Protein AF-A0A2N2RAG8-F1 (afdb_monomer)

Radius of gyration: 24.8 Å; Cα contacts (8 Å, |Δi|>4): 8; chains: 1; bounding box: 62×16×60 Å

pLDDT: mean 79.49, std 15.03, range [42.59, 96.12]

Secondary structure (DSSP, 8-state):
------HHHHHSGGG-HHHHHHHHHHHHHHHHHHHHHHHHHHHHHHHHHHHHHHHHHHHH--

Foldseek 3Di:
DPDPPDPCCVCPVVNCNCVVCVVVVVVVVVVVVVVVVVVVVVVVVVVVVVVVVVVVVVVVVD

Solvent-accessible surface area (backbone atoms only — not comparable to full-atom values): 3649 Å² total; per-residue (Å²): 132,91,74,90,83,51,76,64,54,67,51,46,47,92,75,48,23,61,59,54,54,47,52,53,48,50,50,52,47,57,66,47,48,56,58,53,52,50,53,52,51,52,53,52,52,51,54,52,50,55,51,49,52,56,51,51,58,54,63,75,75,108

Sequence (62 aa):
MIHWNSFSDFVAMGGYGFYVWGSFGATVLIMAIEPIVVARNRKATIARLKRQLRAETRNTAE

Mean predicted aligned error: 10.47 Å

Structure (mmCIF, N/CA/C/O backbone):
data_AF-A0A2N2RAG8-F1
#
_entry.id   AF-A0A2N2RAG8-F1
#
loop_
_atom_site.group_PDB
_atom_site.id
_atom_site.type_symbol
_atom_site.label_atom_id
_atom_site.label_alt_id
_atom_site.label_comp_id
_atom_site.label_asym_id
_atom_site.label_entity_id
_atom_site.label_seq_id
_atom_site.pdbx_PDB_ins_code
_atom_site.Cartn_x
_atom_site.Cartn_y
_atom_site.Cartn_z
_atom_site.occupancy
_atom_site.B_iso_or_equiv
_atom_site.auth_seq_id
_atom_site.auth_comp_id
_atom_site.auth_asym_id
_atom_site.auth_atom_id
_atom_site.pdbx_PDB_model_num
ATOM 1 N N . MET A 1 1 ? 32.861 1.841 -24.064 1.00 42.59 1 MET A N 1
ATOM 2 C CA . MET A 1 1 ? 32.198 1.879 -22.744 1.00 42.59 1 MET A CA 1
ATOM 3 C C . MET A 1 1 ? 30.717 2.072 -22.994 1.00 42.59 1 MET A C 1
ATOM 5 O O . MET A 1 1 ? 30.358 3.066 -23.607 1.00 42.59 1 MET A O 1
ATOM 9 N N . ILE A 1 2 ? 29.874 1.100 -22.642 1.00 51.12 2 ILE A N 1
ATOM 10 C CA . ILE A 1 2 ? 28.422 1.241 -22.818 1.00 51.12 2 ILE A CA 1
ATOM 11 C C . ILE A 1 2 ? 27.933 2.123 -21.672 1.00 51.12 2 ILE A C 1
ATOM 13 O O . ILE A 1 2 ? 27.904 1.700 -20.519 1.00 51.12 2 ILE A O 1
ATOM 17 N N . HIS A 1 3 ? 27.656 3.382 -21.993 1.00 53.00 3 HIS A N 1
ATOM 18 C CA . HIS A 1 3 ? 27.098 4.343 -21.055 1.00 53.00 3 HIS A CA 1
ATOM 19 C C . HIS A 1 3 ? 25.602 4.050 -20.922 1.00 53.00 3 HIS A C 1
ATOM 21 O O . HIS A 1 3 ? 24.847 4.188 -21.880 1.00 53.00 3 HIS A O 1
ATOM 27 N N . TRP A 1 4 ? 25.187 3.623 -19.732 1.00 49.53 4 TRP A N 1
ATOM 28 C CA . TRP A 1 4 ? 23.790 3.569 -19.311 1.00 49.53 4 TRP A CA 1
ATOM 29 C C . TRP A 1 4 ? 23.244 5.002 -19.241 1.00 49.53 4 TRP A C 1
ATOM 31 O O . TRP A 1 4 ? 23.418 5.680 -18.232 1.00 49.53 4 TRP A O 1
ATOM 41 N N . ASN A 1 5 ? 22.652 5.499 -20.330 1.00 54.94 5 ASN A N 1
ATOM 42 C CA . ASN A 1 5 ? 22.324 6.922 -20.460 1.00 54.94 5 ASN A CA 1
ATOM 43 C C . ASN A 1 5 ? 20.887 7.281 -20.047 1.00 54.94 5 ASN A C 1
ATOM 45 O O . ASN A 1 5 ? 20.542 8.460 -20.055 1.00 54.94 5 ASN A O 1
ATOM 49 N N . SER A 1 6 ? 20.016 6.322 -19.701 1.00 62.50 6 SER A N 1
ATOM 50 C CA . SER A 1 6 ? 18.640 6.653 -19.304 1.00 62.50 6 SER A CA 1
ATOM 51 C C . SER A 1 6 ? 17.911 5.549 -18.537 1.00 62.50 6 SER A C 1
ATOM 53 O O . SER A 1 6 ? 17.942 4.379 -18.905 1.00 62.50 6 SER A O 1
ATOM 55 N N . PHE A 1 7 ? 17.139 5.956 -17.522 1.00 58.84 7 PHE A N 1
ATOM 56 C CA . PHE A 1 7 ? 16.145 5.126 -16.819 1.00 58.84 7 PHE A CA 1
ATOM 57 C C . PHE A 1 7 ? 15.122 4.505 -17.795 1.00 58.84 7 PHE A C 1
ATOM 59 O O . PHE A 1 7 ? 14.599 3.418 -17.563 1.00 58.84 7 PHE A O 1
ATOM 66 N N . SER A 1 8 ? 14.901 5.175 -18.932 1.00 58.78 8 SER A N 1
ATOM 67 C CA . SER A 1 8 ? 14.076 4.701 -20.045 1.00 58.78 8 SER A CA 1
ATOM 68 C C . SER A 1 8 ? 14.594 3.399 -20.666 1.00 58.78 8 SER A C 1
ATOM 70 O O . SER A 1 8 ? 13.775 2.550 -20.993 1.00 58.78 8 SER A O 1
ATOM 72 N N . ASP A 1 9 ? 15.911 3.177 -20.766 1.00 61.97 9 ASP A N 1
ATOM 73 C CA . ASP A 1 9 ? 16.470 1.925 -21.313 1.00 61.97 9 ASP A CA 1
ATOM 74 C C . ASP A 1 9 ? 16.323 0.747 -20.337 1.00 61.97 9 ASP A C 1
ATOM 76 O O . ASP A 1 9 ? 16.213 -0.400 -20.760 1.00 61.97 9 ASP A O 1
ATOM 80 N N . PHE A 1 10 ? 16.249 1.016 -19.028 1.00 61.38 10 PHE A N 1
ATOM 81 C CA . PHE A 1 10 ? 15.986 -0.001 -17.997 1.00 61.38 10 PHE A CA 1
ATOM 82 C C . PHE A 1 10 ? 14.522 -0.468 -18.026 1.00 61.38 10 PHE A C 1
ATOM 84 O O . PHE A 1 10 ? 14.225 -1.643 -17.817 1.00 61.38 10 PHE A O 1
ATOM 91 N N . VAL A 1 11 ? 13.593 0.454 -18.293 1.00 62.97 11 VAL A N 1
ATOM 92 C CA . VAL A 1 11 ? 12.154 0.161 -18.412 1.00 62.97 11 VAL A CA 1
ATOM 93 C C . VAL A 1 11 ? 11.801 -0.363 -19.807 1.00 62.97 11 VAL A C 1
ATOM 95 O O . VAL A 1 11 ? 10.859 -1.138 -19.955 1.00 62.97 11 VAL A O 1
ATOM 98 N N . ALA A 1 12 ? 12.571 0.001 -20.829 1.00 61.44 12 ALA A N 1
ATOM 99 C CA . ALA A 1 12 ? 12.346 -0.386 -22.215 1.00 61.44 12 ALA A CA 1
ATOM 100 C C . ALA A 1 12 ? 13.405 -1.358 -22.757 1.00 61.44 12 ALA A C 1
ATOM 102 O O . ALA A 1 12 ? 13.571 -1.409 -23.972 1.00 61.44 12 ALA A O 1
ATOM 103 N N . MET A 1 13 ? 14.076 -2.147 -21.897 1.00 61.19 13 MET A N 1
ATOM 104 C CA . MET A 1 13 ? 15.025 -3.213 -22.278 1.00 61.19 13 MET A CA 1
ATOM 105 C C . MET A 1 13 ? 14.405 -4.119 -23.361 1.00 61.19 13 MET A C 1
ATOM 107 O O . MET A 1 13 ? 13.687 -5.072 -23.058 1.00 61.19 13 MET A O 1
ATOM 111 N N . GLY A 1 14 ? 14.595 -3.772 -24.636 1.00 61.25 14 GLY A N 1
ATOM 112 C CA . GLY A 1 14 ? 14.133 -4.516 -25.810 1.00 61.25 14 GLY A CA 1
ATOM 113 C C . GLY A 1 14 ? 12.658 -4.956 -25.828 1.00 61.25 14 GLY A C 1
ATOM 114 O O . GLY A 1 14 ? 12.365 -5.966 -26.456 1.00 61.25 14 GLY A O 1
ATOM 115 N N . GLY A 1 15 ? 11.742 -4.269 -25.129 1.00 63.34 15 GLY A N 1
ATOM 116 C CA . GLY A 1 15 ? 10.310 -4.626 -25.070 1.00 63.34 15 GLY A CA 1
ATOM 117 C C . GLY A 1 15 ? 9.868 -5.524 -23.899 1.00 63.34 15 GLY A C 1
ATOM 118 O O . GLY A 1 15 ? 8.669 -5.744 -23.733 1.00 63.34 15 GLY A O 1
ATOM 119 N N . TYR A 1 16 ? 10.783 -5.985 -23.036 1.00 64.75 16 TYR A N 1
ATOM 120 C CA . TYR A 1 16 ? 10.460 -6.881 -21.908 1.00 64.75 16 TYR A CA 1
ATOM 121 C C . TYR A 1 16 ? 10.215 -6.185 -20.563 1.00 64.75 16 TYR A C 1
ATOM 123 O O . TYR A 1 16 ? 9.700 -6.810 -19.634 1.00 64.75 16 TYR A O 1
ATOM 131 N N . GLY A 1 17 ? 10.543 -4.900 -20.416 1.00 68.69 17 GLY A N 1
ATOM 132 C CA . GLY A 1 17 ? 10.416 -4.236 -19.114 1.00 68.69 17 GLY A CA 1
ATOM 133 C C . GLY A 1 17 ? 8.971 -4.122 -18.616 1.00 68.69 17 GLY A C 1
ATOM 134 O O . GLY A 1 17 ? 8.749 -4.192 -17.410 1.00 68.69 17 GLY A O 1
ATOM 135 N N . PHE A 1 18 ? 7.976 -4.096 -19.510 1.00 70.38 18 PHE A N 1
ATOM 136 C CA . PHE A 1 18 ? 6.560 -4.189 -19.126 1.00 70.38 18 PHE A CA 1
ATOM 137 C C . PHE A 1 18 ? 6.226 -5.492 -18.379 1.00 70.38 18 PHE A C 1
ATOM 139 O O . PHE A 1 18 ? 5.435 -5.460 -17.440 1.00 70.38 18 PHE A O 1
ATOM 146 N N . TYR A 1 19 ? 6.847 -6.622 -18.737 1.00 72.62 19 TYR A N 1
ATOM 147 C CA .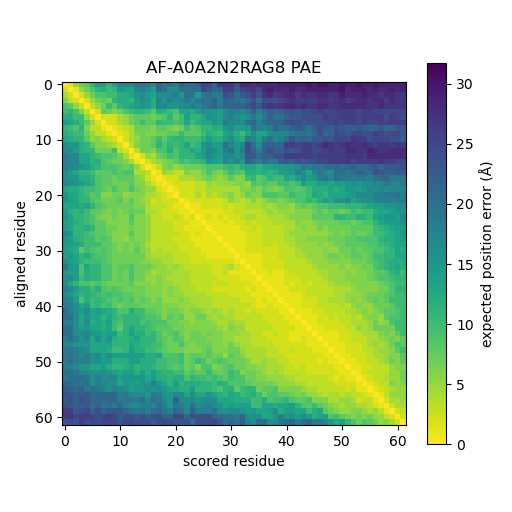 TYR A 1 19 ? 6.633 -7.903 -18.049 1.00 72.62 19 TYR A CA 1
ATOM 148 C C . TYR A 1 19 ? 7.273 -7.926 -16.662 1.00 72.62 19 TYR A C 1
ATOM 150 O O . TYR A 1 19 ? 6.655 -8.393 -15.702 1.00 72.62 19 TYR A O 1
ATOM 158 N N . VAL A 1 20 ? 8.495 -7.404 -16.542 1.00 78.44 20 VAL A N 1
ATOM 159 C CA . VAL A 1 20 ? 9.223 -7.363 -15.266 1.00 78.44 20 VAL A CA 1
ATOM 160 C C . VAL A 1 20 ? 8.511 -6.420 -14.305 1.00 78.44 20 VAL A C 1
ATOM 162 O O . VAL A 1 20 ? 8.065 -6.835 -13.238 1.00 78.44 20 VAL A O 1
ATOM 165 N N . TRP A 1 21 ? 8.307 -5.170 -14.713 1.00 81.56 21 TRP A N 1
ATOM 166 C CA . TRP A 1 21 ? 7.641 -4.175 -13.879 1.00 81.56 21 TRP A CA 1
ATOM 167 C C . TRP A 1 21 ? 6.171 -4.511 -13.627 1.00 81.56 21 TRP A C 1
ATOM 169 O O . TRP A 1 21 ? 5.681 -4.261 -12.529 1.00 81.56 21 TRP A O 1
ATOM 179 N N . GLY A 1 22 ? 5.486 -5.147 -14.581 1.00 84.81 22 GLY A N 1
ATOM 180 C CA . GLY A 1 22 ? 4.132 -5.662 -14.388 1.00 84.81 22 GLY A CA 1
ATOM 181 C C . GLY A 1 22 ? 4.066 -6.760 -13.325 1.00 84.81 22 GLY A C 1
ATOM 182 O O . GLY A 1 22 ? 3.209 -6.701 -12.449 1.00 84.81 22 GLY A O 1
ATOM 183 N N . SER A 1 23 ? 4.998 -7.718 -13.336 1.00 86.81 23 SER A N 1
ATOM 184 C CA . SER A 1 23 ? 5.039 -8.813 -12.350 1.00 86.81 23 SER A CA 1
ATOM 185 C C . SER A 1 23 ? 5.447 -8.325 -10.957 1.00 86.81 23 SER A C 1
ATOM 187 O O . SER A 1 23 ? 4.834 -8.706 -9.958 1.00 86.81 23 SER A O 1
ATOM 189 N N . PHE A 1 24 ? 6.439 -7.433 -10.875 1.00 87.44 24 PHE A N 1
ATOM 190 C CA . PHE A 1 24 ? 6.823 -6.779 -9.620 1.00 87.44 24 PHE A CA 1
ATOM 191 C C . PHE A 1 24 ? 5.689 -5.900 -9.081 1.00 87.44 24 PHE A C 1
ATOM 193 O O . PHE A 1 24 ? 5.357 -5.982 -7.900 1.00 87.44 24 PHE A O 1
ATOM 200 N N . GLY A 1 25 ? 5.043 -5.117 -9.947 1.00 89.88 25 GLY A N 1
ATOM 201 C CA . GLY A 1 25 ? 3.880 -4.306 -9.603 1.00 89.88 25 GLY A CA 1
ATOM 202 C C . GLY A 1 25 ? 2.709 -5.154 -9.114 1.00 89.88 25 GLY A C 1
ATOM 203 O O . GLY A 1 25 ? 2.131 -4.842 -8.078 1.00 89.88 25 GLY A O 1
ATOM 204 N N . ALA A 1 26 ? 2.406 -6.266 -9.789 1.00 91.06 26 ALA A N 1
ATOM 205 C CA . ALA A 1 26 ? 1.381 -7.217 -9.366 1.00 91.06 26 ALA A CA 1
ATOM 206 C C . ALA A 1 26 ? 1.710 -7.847 -8.004 1.00 91.06 26 ALA A C 1
ATOM 208 O O . ALA A 1 26 ? 0.833 -7.964 -7.152 1.00 91.06 26 ALA A O 1
ATOM 209 N N . THR A 1 27 ? 2.976 -8.190 -7.764 1.00 92.19 27 THR A N 1
ATOM 210 C CA . THR A 1 27 ? 3.427 -8.755 -6.483 1.00 92.19 27 THR A CA 1
ATOM 211 C C . THR A 1 27 ? 3.265 -7.746 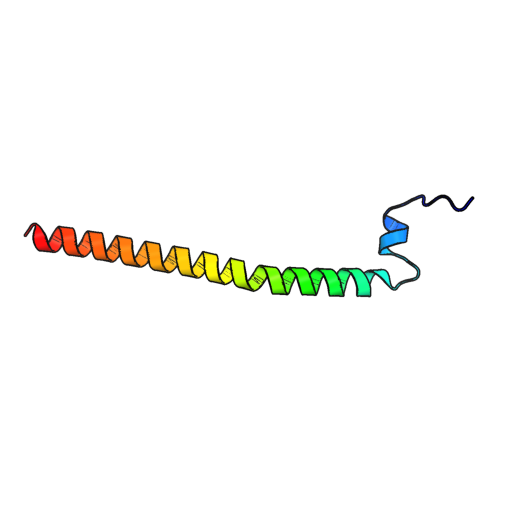-5.346 1.00 92.19 27 THR A C 1
ATOM 213 O O . THR A 1 27 ? 2.674 -8.066 -4.315 1.00 92.19 27 THR A O 1
ATOM 216 N N . VAL A 1 28 ? 3.722 -6.505 -5.548 1.00 93.50 28 VAL A N 1
ATOM 217 C CA . VAL A 1 28 ? 3.550 -5.409 -4.581 1.00 93.50 28 VAL A CA 1
ATOM 218 C C . VAL A 1 28 ? 2.070 -5.113 -4.352 1.00 93.50 28 VAL A C 1
ATOM 220 O O . VAL A 1 28 ? 1.661 -4.908 -3.213 1.00 93.50 28 VAL A O 1
ATOM 223 N N . LEU A 1 29 ? 1.254 -5.133 -5.408 1.00 94.44 29 LEU A N 1
ATOM 224 C CA . LEU A 1 29 ? -0.188 -4.926 -5.314 1.00 94.44 29 LEU A CA 1
ATOM 225 C C . LEU A 1 29 ? -0.839 -5.995 -4.430 1.00 94.44 29 LEU A C 1
ATOM 227 O O . LEU A 1 29 ? -1.576 -5.648 -3.512 1.00 94.44 29 LEU A O 1
ATOM 231 N N . ILE A 1 30 ? -0.530 -7.275 -4.658 1.00 94.25 30 ILE A N 1
ATOM 232 C CA . ILE A 1 30 ? -1.056 -8.386 -3.853 1.00 94.25 30 ILE A CA 1
ATOM 233 C C . ILE A 1 30 ? -0.609 -8.253 -2.392 1.00 94.25 30 ILE A C 1
ATOM 235 O O . ILE A 1 30 ? -1.453 -8.288 -1.497 1.00 94.25 30 ILE A O 1
ATOM 239 N N . MET A 1 31 ? 0.682 -8.005 -2.147 1.00 94.25 31 MET A N 1
ATOM 240 C CA . MET A 1 31 ? 1.203 -7.776 -0.793 1.00 94.25 31 MET A CA 1
ATOM 241 C C . MET A 1 31 ? 0.587 -6.551 -0.107 1.00 94.25 31 MET A C 1
ATOM 243 O O . MET A 1 31 ? 0.484 -6.532 1.115 1.00 94.25 31 MET A O 1
ATOM 247 N N . ALA A 1 32 ? 0.180 -5.524 -0.856 1.00 94.56 32 ALA A N 1
ATOM 248 C CA . ALA A 1 32 ? -0.429 -4.317 -0.305 1.00 94.56 32 ALA A CA 1
ATOM 249 C C . ALA A 1 32 ? -1.936 -4.469 -0.039 1.00 94.56 32 ALA A C 1
ATOM 251 O O . ALA A 1 32 ? -2.466 -3.821 0.867 1.00 94.56 32 ALA A O 1
ATOM 252 N N . ILE A 1 33 ? -2.642 -5.319 -0.790 1.00 96.12 33 ILE A N 1
ATOM 253 C CA . ILE A 1 33 ? -4.090 -5.514 -0.631 1.00 96.12 33 ILE A CA 1
ATOM 254 C C . ILE A 1 33 ? -4.426 -6.019 0.776 1.00 96.12 33 ILE A C 1
ATOM 256 O O . ILE A 1 33 ? -5.301 -5.447 1.433 1.00 96.12 33 ILE A O 1
ATOM 260 N N . GLU A 1 34 ? -3.725 -7.040 1.266 1.00 92.56 34 GLU A N 1
ATOM 261 C CA . GLU A 1 34 ? -3.974 -7.611 2.595 1.00 92.56 34 GLU A CA 1
ATOM 262 C C . GLU A 1 34 ? -3.882 -6.578 3.736 1.00 92.56 34 GLU A C 1
ATOM 264 O O . GLU A 1 34 ? -4.871 -6.403 4.459 1.00 92.56 34 GLU A O 1
ATOM 269 N N . PRO A 1 35 ? -2.780 -5.818 3.906 1.00 92.62 35 PRO A N 1
ATOM 270 C CA . PRO A 1 35 ? -2.676 -4.823 4.965 1.00 92.62 35 PRO A CA 1
ATOM 271 C C . PRO A 1 35 ? -3.680 -3.680 4.796 1.00 92.62 35 PRO A C 1
ATOM 273 O O . PRO A 1 35 ? -4.186 -3.176 5.801 1.00 92.62 35 PRO A O 1
ATOM 276 N N . I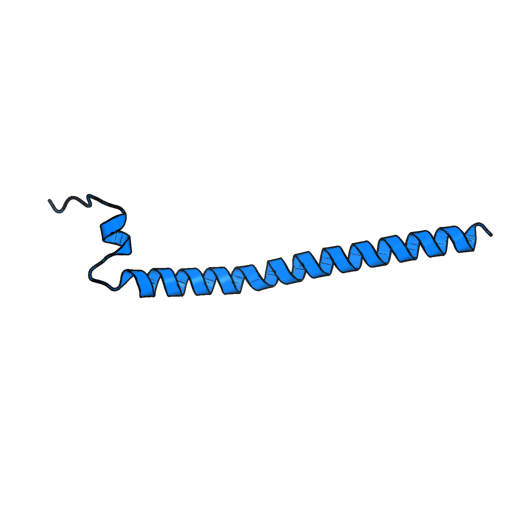LE A 1 36 ? -4.035 -3.291 3.565 1.00 94.06 36 ILE A N 1
ATOM 277 C CA . ILE A 1 36 ? -5.077 -2.279 3.329 1.00 94.06 36 ILE A CA 1
ATOM 278 C C . ILE A 1 36 ? -6.432 -2.780 3.838 1.00 94.06 36 ILE A C 1
ATOM 280 O O . ILE A 1 36 ? -7.131 -2.057 4.559 1.00 94.06 36 ILE A O 1
ATOM 284 N N . VAL A 1 37 ? -6.812 -4.012 3.499 1.00 93.56 37 VAL A N 1
ATOM 285 C CA . VAL A 1 37 ? -8.079 -4.613 3.938 1.00 93.56 37 VAL A CA 1
ATOM 286 C C . VAL A 1 37 ? -8.101 -4.771 5.458 1.00 93.56 37 VAL A C 1
ATOM 288 O O . VAL A 1 37 ? -9.069 -4.359 6.106 1.00 93.56 37 VAL A O 1
ATOM 291 N N . VAL A 1 38 ? -7.017 -5.268 6.055 1.00 93.12 38 VAL A N 1
ATOM 292 C CA . VAL A 1 38 ? -6.884 -5.405 7.514 1.00 93.12 38 VAL A CA 1
ATOM 293 C C . VAL A 1 38 ? -6.971 -4.046 8.210 1.00 93.12 38 VAL A C 1
ATOM 295 O O . VAL A 1 38 ? -7.715 -3.896 9.183 1.00 93.12 38 VAL A O 1
ATOM 298 N N . ALA A 1 39 ? -6.284 -3.022 7.699 1.00 93.19 39 ALA A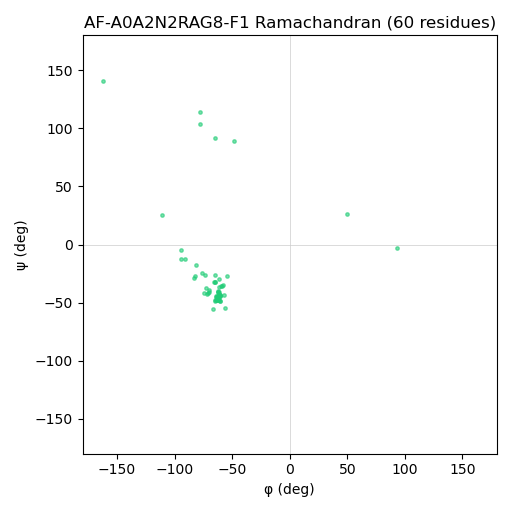 N 1
ATOM 299 C CA . ALA A 1 39 ? -6.332 -1.677 8.263 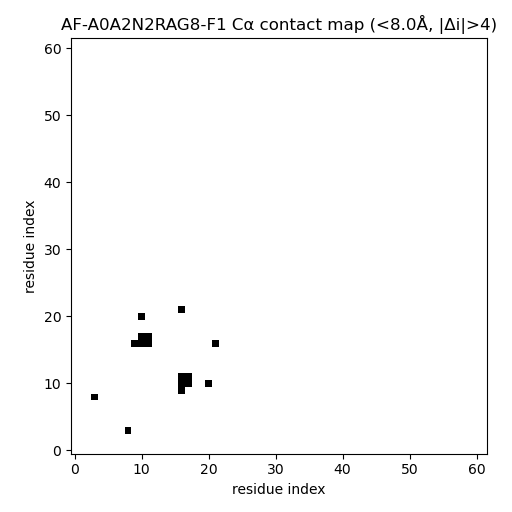1.00 93.19 39 ALA A CA 1
ATOM 300 C C . ALA A 1 39 ? -7.746 -1.078 8.201 1.00 93.19 39 ALA A C 1
ATOM 302 O O . ALA A 1 39 ? -8.200 -0.456 9.169 1.00 93.19 39 ALA A O 1
ATOM 303 N N . ARG A 1 40 ? -8.470 -1.290 7.093 1.00 92.31 40 ARG A N 1
ATOM 304 C CA . ARG A 1 40 ? -9.868 -0.855 6.942 1.00 92.31 40 ARG A CA 1
ATOM 305 C C . ARG A 1 40 ? -10.788 -1.567 7.931 1.00 92.31 40 ARG A C 1
ATOM 307 O O . ARG A 1 40 ? -11.541 -0.895 8.639 1.00 92.31 40 ARG A O 1
ATOM 314 N N . ASN A 1 41 ? -10.679 -2.890 8.038 1.00 91.50 41 ASN A N 1
ATOM 315 C CA . ASN A 1 41 ? -11.470 -3.687 8.976 1.00 91.50 41 ASN A CA 1
ATOM 316 C C . ASN A 1 41 ? -11.203 -3.276 10.426 1.00 91.50 41 ASN A C 1
ATOM 318 O O . ASN A 1 41 ? -12.139 -3.055 11.192 1.00 91.50 41 ASN A O 1
ATOM 322 N N . ARG A 1 42 ? -9.936 -3.054 10.792 1.00 92.44 42 ARG A N 1
ATOM 323 C CA . ARG A 1 42 ? -9.564 -2.604 12.138 1.00 92.44 42 ARG A CA 1
ATOM 324 C C . ARG A 1 42 ? -10.198 -1.257 12.488 1.00 92.44 42 ARG A C 1
ATOM 326 O O . ARG A 1 42 ? -10.739 -1.104 13.583 1.00 92.44 42 ARG A O 1
ATOM 333 N N . LYS A 1 43 ? -10.185 -0.289 11.563 1.00 91.44 43 LYS A N 1
ATOM 334 C CA . LYS A 1 43 ? -10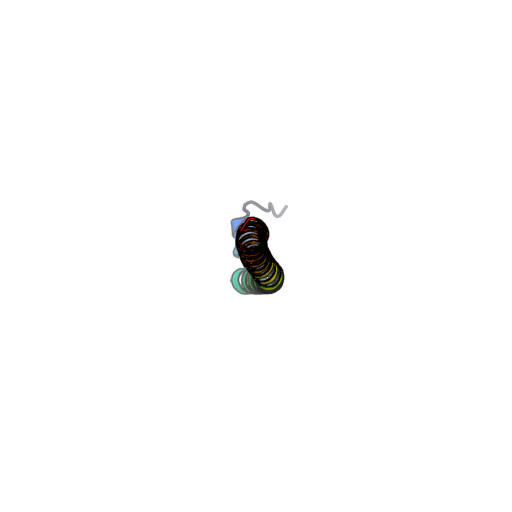.848 1.013 11.763 1.00 91.44 43 LYS A CA 1
ATOM 335 C C . LYS A 1 43 ? -12.359 0.858 11.954 1.00 91.44 43 LYS A C 1
ATOM 337 O O . LYS A 1 43 ? -12.914 1.482 12.858 1.00 91.44 43 LYS A O 1
ATOM 342 N N . ALA A 1 44 ? -13.007 0.016 11.148 1.00 91.25 44 ALA A N 1
ATOM 343 C CA . ALA A 1 44 ? -14.442 -0.242 11.250 1.00 91.25 44 ALA A CA 1
ATOM 344 C C . ALA A 1 44 ? -14.819 -0.889 12.595 1.00 91.25 44 ALA A C 1
ATOM 346 O O . ALA A 1 44 ? -15.741 -0.420 13.267 1.00 91.25 44 ALA A O 1
ATOM 347 N N . THR A 1 45 ? -14.064 -1.899 13.037 1.00 90.75 45 THR A N 1
ATOM 348 C CA . THR A 1 45 ? -14.286 -2.570 14.326 1.00 90.75 45 THR A CA 1
ATOM 349 C C . THR A 1 45 ? -14.115 -1.608 15.498 1.00 90.75 45 THR A C 1
ATOM 351 O O . THR A 1 45 ? -14.986 -1.536 16.363 1.00 90.75 45 THR A O 1
ATOM 354 N N . ILE A 1 46 ? -13.053 -0.794 15.506 1.00 93.31 46 ILE A N 1
ATOM 355 C CA . ILE A 1 46 ? -12.835 0.210 16.562 1.00 93.31 46 ILE A CA 1
ATOM 356 C C . ILE A 1 46 ? -13.976 1.235 16.588 1.00 93.31 46 ILE A C 1
ATOM 358 O O . ILE A 1 46 ? -14.453 1.604 17.662 1.00 93.31 46 ILE A O 1
ATOM 362 N N . ALA A 1 47 ? -14.434 1.698 15.422 1.00 92.75 47 ALA A N 1
ATOM 363 C CA . ALA A 1 47 ? -15.549 2.637 15.344 1.00 92.75 47 ALA A CA 1
ATOM 364 C C . ALA A 1 47 ? -16.847 2.032 15.902 1.00 92.75 47 ALA A C 1
ATOM 366 O O . ALA A 1 47 ? -17.586 2.720 16.610 1.00 92.75 47 ALA A O 1
ATOM 367 N N . ARG A 1 48 ? -17.107 0.748 15.629 1.00 89.88 48 ARG A N 1
ATOM 368 C CA . ARG A 1 48 ? -18.262 0.019 16.167 1.00 89.88 48 ARG A CA 1
ATOM 369 C C . ARG A 1 48 ? -18.184 -0.125 17.687 1.00 89.88 48 ARG A C 1
ATOM 371 O O . ARG A 1 48 ? -19.149 0.226 18.361 1.00 89.88 48 ARG A O 1
ATOM 378 N N . LEU A 1 49 ? -17.036 -0.544 18.217 1.00 91.56 49 LEU A N 1
ATOM 379 C CA . LEU A 1 49 ? -16.821 -0.687 19.661 1.00 91.56 49 LEU A CA 1
ATOM 380 C C . LEU A 1 49 ? -16.988 0.651 20.392 1.00 91.56 49 LEU A C 1
ATOM 382 O O . LEU A 1 49 ? -17.695 0.724 21.391 1.00 91.56 49 LEU A O 1
ATOM 386 N N . LYS A 1 50 ? -16.437 1.748 19.852 1.00 90.81 50 LYS A N 1
ATOM 387 C CA . LYS A 1 50 ? -16.637 3.094 20.422 1.00 90.81 50 LYS A CA 1
ATOM 388 C C . LYS A 1 50 ? -18.111 3.503 20.476 1.00 90.81 50 LYS A C 1
ATOM 390 O O . LYS A 1 50 ? -18.508 4.201 21.405 1.00 90.81 50 LYS A O 1
ATOM 395 N N . ARG A 1 51 ? -18.920 3.117 19.482 1.00 89.69 51 ARG A N 1
ATOM 396 C CA . ARG A 1 51 ? -20.367 3.398 19.477 1.00 89.69 51 ARG A CA 1
ATOM 397 C C . ARG A 1 51 ? -21.106 2.580 20.533 1.00 89.69 51 ARG A C 1
ATOM 399 O O . ARG A 1 51 ? -21.973 3.139 21.193 1.00 89.69 51 ARG A O 1
ATOM 406 N N . GLN A 1 52 ? -20.746 1.309 20.700 1.00 89.69 52 GLN A N 1
ATOM 407 C CA . GLN A 1 52 ? -21.323 0.440 21.731 1.00 89.69 52 GLN A CA 1
ATOM 408 C C . GLN A 1 52 ? -21.004 0.959 23.131 1.00 89.69 52 GLN A C 1
ATOM 410 O O . GLN A 1 52 ? -21.925 1.171 23.908 1.00 89.69 52 GLN A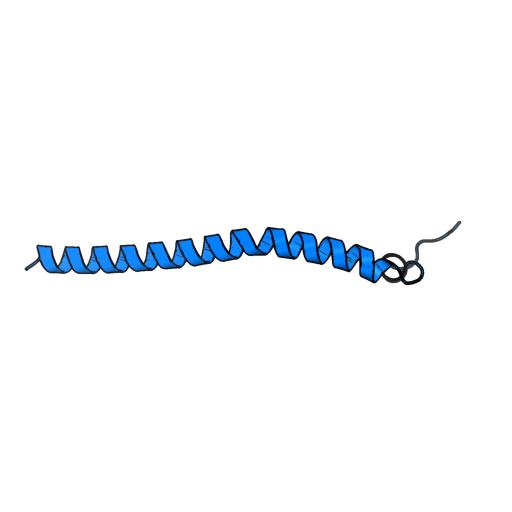 O 1
ATOM 415 N N . LEU A 1 53 ? -19.741 1.312 23.390 1.00 89.81 53 LEU A N 1
ATOM 416 C CA . LEU A 1 53 ? -19.326 1.867 24.679 1.00 89.81 53 LEU A CA 1
ATOM 417 C C . LEU A 1 53 ? -20.124 3.133 25.039 1.00 89.81 53 LEU A C 1
ATOM 419 O O . LEU A 1 53 ? -20.614 3.269 26.150 1.00 89.81 53 LEU A O 1
ATOM 423 N N . ARG A 1 54 ? -20.335 4.040 24.072 1.00 85.94 54 ARG A N 1
ATOM 424 C CA . 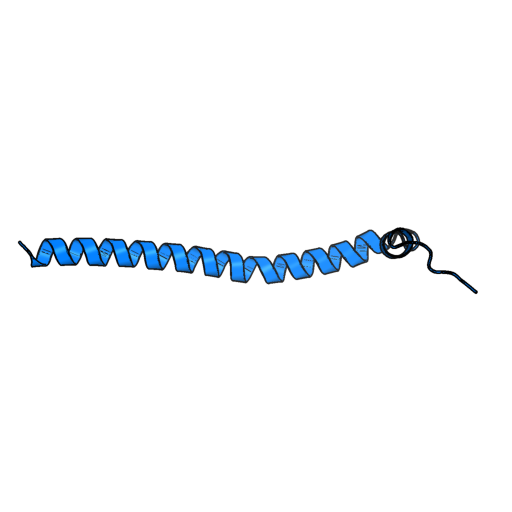ARG A 1 54 ? -21.161 5.249 24.271 1.00 85.94 54 ARG A CA 1
ATOM 425 C C . ARG A 1 54 ? -22.635 4.940 24.543 1.00 85.94 54 ARG A C 1
ATOM 427 O O . ARG A 1 54 ? -23.294 5.730 25.211 1.00 85.94 54 ARG A O 1
ATOM 434 N N . ALA A 1 55 ? -23.169 3.862 23.972 1.00 84.75 55 ALA A N 1
ATOM 435 C CA . ALA A 1 55 ? -24.546 3.443 24.213 1.00 84.75 55 ALA A CA 1
ATOM 436 C C . ALA A 1 55 ? -24.695 2.810 25.604 1.00 84.75 55 ALA A C 1
ATOM 438 O O . ALA A 1 55 ? -25.641 3.145 26.307 1.00 84.75 55 ALA A O 1
ATOM 439 N N . GLU A 1 56 ? -23.735 1.980 26.021 1.00 84.88 56 GLU A N 1
ATOM 440 C CA . GLU A 1 56 ? -23.686 1.393 27.366 1.00 84.88 56 GLU A CA 1
ATOM 441 C C . GLU A 1 56 ? -23.542 2.469 28.446 1.00 84.88 56 GLU A C 1
ATOM 443 O O . GLU A 1 56 ? -24.342 2.494 29.373 1.00 84.88 56 GLU A O 1
ATOM 448 N N . THR A 1 57 ? -22.618 3.427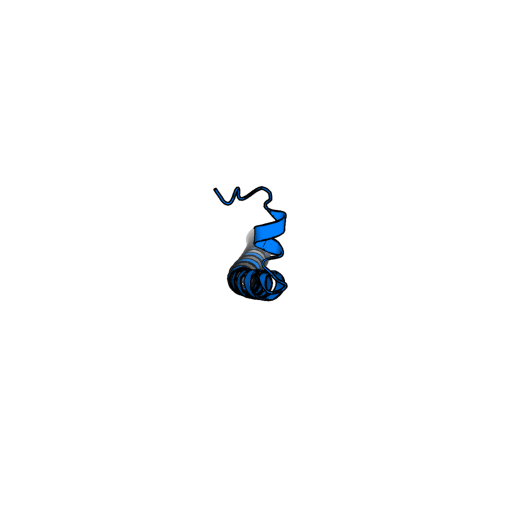 28.289 1.00 83.25 57 THR A N 1
ATOM 449 C CA . THR A 1 57 ? -22.458 4.534 29.253 1.00 83.25 57 THR A CA 1
ATOM 450 C C . THR A 1 57 ? -23.738 5.354 29.427 1.00 83.25 57 THR A C 1
ATOM 452 O O . THR A 1 57 ? -24.016 5.812 30.529 1.00 83.25 57 THR A O 1
ATOM 455 N N . ARG A 1 58 ? -24.528 5.540 28.361 1.00 78.25 58 ARG A N 1
ATOM 456 C CA . ARG A 1 58 ? -25.817 6.239 28.457 1.00 78.25 58 ARG A CA 1
ATOM 457 C C . ARG A 1 58 ? -26.855 5.412 29.221 1.00 78.25 58 ARG A C 1
ATOM 459 O O . ARG A 1 58 ? -27.590 5.985 30.003 1.00 78.25 58 ARG A O 1
ATOM 466 N N . ASN A 1 59 ? -26.877 4.096 29.019 1.00 76.50 59 ASN A N 1
ATOM 467 C CA . ASN A 1 59 ? -27.843 3.197 29.654 1.00 76.50 59 ASN A CA 1
ATOM 468 C C . ASN A 1 59 ? -27.530 2.914 31.137 1.00 76.50 59 ASN A C 1
ATOM 470 O O . ASN A 1 59 ? -28.421 2.557 31.885 1.00 76.50 59 ASN A O 1
ATOM 474 N N . THR A 1 60 ? -26.268 3.036 31.568 1.00 74.94 60 THR A N 1
ATOM 475 C CA . THR A 1 60 ? -25.882 2.928 32.993 1.00 74.94 60 THR A CA 1
ATOM 476 C C . THR A 1 60 ? -26.121 4.225 33.777 1.00 74.94 60 THR A C 1
ATOM 478 O O . THR A 1 60 ? -26.092 4.208 35.003 1.00 74.94 60 THR A O 1
ATOM 481 N N . ALA A 1 61 ? -26.281 5.358 33.088 1.00 67.44 61 ALA A N 1
ATOM 482 C CA . ALA A 1 61 ? -26.494 6.664 33.711 1.00 67.44 61 ALA A CA 1
ATOM 483 C C . ALA A 1 61 ? -27.982 7.010 33.926 1.00 67.44 61 ALA A C 1
ATOM 485 O O . ALA A 1 61 ? -28.265 7.979 34.630 1.00 67.44 61 ALA A O 1
ATOM 486 N N . GLU A 1 62 ? -28.893 6.248 33.314 1.00 55.28 62 GLU A N 1
ATOM 487 C CA . GLU A 1 62 ? -30.342 6.256 33.575 1.00 55.28 62 GLU A CA 1
ATOM 488 C C . GLU A 1 62 ? -30.694 5.209 34.641 1.00 55.28 62 GLU A C 1
ATOM 490 O O . GLU A 1 62 ? -31.584 5.506 35.469 1.00 55.28 62 GLU A O 1
#